Protein AF-A0A0G0V4A6-F1 (afdb_monomer_lite)

Structure (mmCIF, N/CA/C/O backbone):
data_AF-A0A0G0V4A6-F1
#
_entry.id   AF-A0A0G0V4A6-F1
#
loop_
_atom_site.group_PDB
_atom_site.id
_atom_site.type_symbol
_atom_site.label_atom_id
_atom_site.label_alt_id
_atom_site.label_comp_id
_atom_site.label_asym_id
_atom_site.label_entity_id
_atom_site.label_seq_id
_atom_site.pdbx_PDB_ins_code
_atom_site.Cartn_x
_atom_site.Cartn_y
_atom_site.Cartn_z
_atom_site.occupancy
_atom_site.B_iso_or_equiv
_atom_site.auth_seq_id
_atom_site.auth_comp_id
_atom_site.auth_asym_id
_atom_site.auth_atom_id
_atom_site.pdbx_PDB_model_num
ATOM 1 N N . GLN A 1 1 ? -23.632 9.878 6.472 1.00 77.62 1 GLN A N 1
ATOM 2 C CA . GLN A 1 1 ? -22.644 9.762 5.364 1.00 77.62 1 GLN A CA 1
ATOM 3 C C . GLN A 1 1 ? -22.533 8.281 5.083 1.00 77.62 1 GLN A C 1
ATOM 5 O O . GLN A 1 1 ? -22.072 7.576 5.971 1.00 77.62 1 GLN A O 1
ATOM 10 N N . MET A 1 2 ? -22.903 7.826 3.884 1.00 93.81 2 MET A N 1
ATOM 11 C CA . MET A 1 2 ? -23.127 6.405 3.566 1.00 93.81 2 MET A CA 1
ATOM 12 C C . MET A 1 2 ? -22.088 5.429 4.155 1.00 93.81 2 MET A C 1
ATOM 14 O O . MET A 1 2 ? -22.466 4.448 4.783 1.00 93.81 2 MET A O 1
ATOM 18 N N . ILE A 1 3 ? -20.786 5.721 4.037 1.00 92.88 3 ILE A N 1
ATOM 19 C CA . ILE A 1 3 ? -19.713 4.855 4.567 1.00 92.88 3 ILE A CA 1
ATOM 20 C C . ILE A 1 3 ? -19.726 4.778 6.102 1.00 92.88 3 ILE A C 1
ATOM 22 O O . ILE A 1 3 ? -19.586 3.700 6.671 1.00 92.88 3 ILE A O 1
ATOM 26 N N . LYS A 1 4 ? -19.906 5.911 6.793 1.00 90.38 4 LYS A N 1
ATOM 27 C CA . LYS A 1 4 ? -19.962 5.942 8.266 1.00 90.38 4 LYS A CA 1
ATOM 28 C C . LYS A 1 4 ? -21.190 5.198 8.781 1.00 90.38 4 LYS A C 1
ATOM 30 O O . LYS A 1 4 ? -21.104 4.518 9.802 1.00 90.38 4 LYS A O 1
ATOM 35 N N . ASP A 1 5 ? -22.301 5.324 8.064 1.00 93.81 5 ASP A N 1
ATOM 36 C CA . ASP A 1 5 ? -23.571 4.689 8.407 1.00 93.81 5 ASP A CA 1
ATOM 37 C C . ASP A 1 5 ? -23.449 3.163 8.219 1.00 93.81 5 ASP A C 1
ATOM 39 O O . ASP A 1 5 ? -23.772 2.401 9.131 1.00 93.81 5 ASP A O 1
ATOM 43 N N . PHE A 1 6 ? -22.839 2.723 7.109 1.00 94.06 6 PHE A N 1
ATOM 44 C CA . PHE A 1 6 ? -22.499 1.320 6.851 1.00 94.06 6 PHE A CA 1
ATOM 45 C C . PHE A 1 6 ? -21.597 0.733 7.945 1.00 94.06 6 PHE A C 1
ATOM 47 O O . PHE A 1 6 ? -21.997 -0.217 8.616 1.00 94.06 6 PHE A O 1
ATOM 54 N N . LEU A 1 7 ? -20.435 1.345 8.207 1.00 92.44 7 LEU A N 1
ATOM 55 C CA . LEU A 1 7 ? -19.495 0.870 9.232 1.00 92.44 7 LEU A CA 1
ATOM 56 C C . LEU A 1 7 ? -20.122 0.838 10.631 1.00 92.44 7 LEU A C 1
ATOM 58 O O . LEU A 1 7 ? -19.790 -0.022 11.445 1.00 92.44 7 LEU A O 1
ATOM 62 N N . SER A 1 8 ? -21.046 1.759 10.915 1.00 89.31 8 SER A N 1
ATOM 63 C CA . SER A 1 8 ? -21.784 1.777 12.179 1.00 89.31 8 SER A CA 1
ATOM 64 C C . SER A 1 8 ? -22.769 0.614 12.299 1.00 89.31 8 SER A C 1
ATOM 66 O O . SER A 1 8 ? -22.937 0.090 13.400 1.00 89.31 8 SER A O 1
ATOM 68 N N . SER A 1 9 ? -23.383 0.186 11.193 1.00 91.50 9 SER A N 1
ATOM 69 C CA . SER A 1 9 ? -24.283 -0.976 11.152 1.00 91.50 9 SER A CA 1
ATOM 70 C C . SER A 1 9 ? -23.546 -2.323 11.227 1.00 91.50 9 SER A C 1
ATOM 72 O O . SER A 1 9 ? -24.099 -3.305 11.717 1.00 91.50 9 SER A O 1
ATOM 74 N N . THR A 1 10 ? -22.271 -2.363 10.829 1.00 92.38 10 THR A N 1
ATOM 75 C CA . THR A 1 10 ? -21.436 -3.578 10.770 1.00 92.38 10 THR A CA 1
ATOM 76 C C . THR A 1 10 ? -20.334 -3.609 11.836 1.00 92.38 10 THR A C 1
ATOM 78 O O . THR A 1 10 ? -19.291 -4.235 11.647 1.00 92.38 10 THR A O 1
ATOM 81 N N . LYS A 1 11 ? -20.520 -2.930 12.979 1.00 86.44 11 LYS A N 1
ATOM 82 C CA . LYS A 1 11 ? -19.516 -2.890 14.068 1.00 86.44 11 LYS A CA 1
ATOM 83 C C . LYS A 1 11 ? -19.169 -4.259 14.655 1.00 86.44 11 LYS A C 1
ATOM 85 O O . LYS A 1 11 ? -18.125 -4.409 15.273 1.00 86.44 11 LYS A O 1
ATOM 90 N N . HIS A 1 12 ? -20.043 -5.246 14.484 1.00 91.62 12 HIS A N 1
ATOM 91 C CA . HIS A 1 12 ? -19.791 -6.618 14.914 1.00 91.62 12 HIS A CA 1
ATOM 92 C C . HIS A 1 12 ? -18.828 -7.369 13.974 1.00 91.62 12 HIS A C 1
ATOM 94 O O . HIS A 1 12 ? -18.283 -8.392 14.371 1.00 91.62 12 HIS A O 1
ATOM 100 N N . ASN A 1 13 ? -18.596 -6.867 12.754 1.00 94.06 13 ASN A N 1
ATOM 101 C CA . ASN A 1 13 ? -17.687 -7.462 11.767 1.00 94.06 13 ASN A CA 1
ATOM 102 C C . ASN A 1 13 ? -16.321 -6.768 11.738 1.00 94.06 13 ASN A C 1
ATOM 104 O O . ASN A 1 13 ? -15.323 -7.398 11.403 1.00 94.06 13 ASN A O 1
ATOM 108 N N . PHE A 1 14 ? -16.282 -5.470 12.053 1.00 91.38 14 PHE A N 1
ATOM 109 C CA . PHE A 1 14 ? -15.086 -4.646 11.909 1.00 91.38 14 PHE A CA 1
ATOM 110 C C . PHE A 1 14 ? -14.727 -3.936 13.210 1.00 91.38 14 PHE A C 1
ATOM 112 O O . PHE A 1 14 ? -15.541 -3.214 13.786 1.00 91.38 14 PHE A O 1
ATOM 119 N N . HIS A 1 15 ? -13.461 -4.055 13.605 1.00 88.06 15 HIS A N 1
ATOM 120 C CA . HIS A 1 15 ? -12.852 -3.184 14.601 1.00 88.06 15 HIS A CA 1
ATOM 121 C C . HIS A 1 15 ? -12.079 -2.067 13.892 1.00 88.06 15 HIS A C 1
ATOM 123 O O . HIS A 1 15 ? -11.127 -2.325 13.159 1.00 88.06 15 HIS A O 1
ATOM 129 N N . LEU A 1 16 ? -12.489 -0.817 14.106 1.00 89.69 16 LEU A N 1
ATOM 130 C CA . LEU A 1 16 ? -11.826 0.344 13.516 1.00 89.69 16 LEU A CA 1
ATOM 131 C C . LEU A 1 16 ? -10.744 0.874 14.455 1.00 89.69 16 LEU A C 1
ATOM 133 O O . LEU A 1 16 ? -11.019 1.204 15.609 1.00 89.69 16 LEU A O 1
ATOM 137 N N . TYR A 1 17 ? -9.528 1.021 13.936 1.00 86.69 17 TYR A N 1
ATOM 138 C CA . TYR A 1 17 ? -8.427 1.648 14.657 1.00 86.69 17 TYR A CA 1
ATOM 139 C C . TYR A 1 17 ? -8.453 3.165 14.475 1.00 86.69 17 TYR A C 1
ATOM 141 O O . TYR A 1 17 ? -8.736 3.682 13.393 1.00 86.69 17 TYR A O 1
ATOM 149 N N . ARG A 1 18 ? -8.138 3.895 15.548 1.00 88.56 18 ARG A N 1
ATOM 150 C CA . ARG A 1 18 ? -7.852 5.328 15.452 1.00 88.56 18 ARG A CA 1
ATOM 151 C C . ARG A 1 18 ? -6.447 5.480 14.892 1.00 88.56 18 ARG A C 1
ATOM 153 O O . ARG A 1 18 ? -5.485 5.145 15.573 1.00 88.56 18 ARG A O 1
ATOM 160 N N . PHE A 1 19 ? -6.358 5.970 13.666 1.00 89.56 19 PHE A N 1
ATOM 161 C CA . PHE A 1 19 ? -5.095 6.168 12.976 1.00 89.56 19 PHE A CA 1
ATOM 162 C C . PHE A 1 19 ? -4.703 7.654 13.013 1.00 89.56 19 PHE A C 1
ATOM 164 O O . PHE A 1 19 ? -5.575 8.501 12.777 1.00 89.56 19 PHE A O 1
ATOM 171 N N . PRO A 1 20 ? -3.451 8.002 13.360 1.00 91.56 20 PRO A N 1
ATOM 172 C CA . PRO A 1 20 ? -3.027 9.394 13.416 1.00 91.56 20 PRO A CA 1
ATOM 173 C C . PRO A 1 20 ? -3.004 10.036 12.019 1.00 91.56 20 PRO A C 1
ATOM 175 O O . PRO A 1 20 ? -2.723 9.365 11.023 1.00 91.56 20 PRO A O 1
ATOM 178 N N . PRO A 1 21 ? -3.312 11.340 11.912 1.00 94.50 21 PRO A N 1
ATOM 179 C CA . PRO A 1 21 ? -3.166 12.054 10.652 1.00 94.50 21 PRO A CA 1
ATOM 180 C C . PRO A 1 21 ? -1.679 12.195 10.292 1.00 94.50 21 PRO A C 1
ATOM 182 O O . PRO A 1 21 ? -0.848 12.369 11.178 1.00 94.50 21 PRO A O 1
ATOM 185 N N . TYR A 1 22 ? -1.369 12.185 8.992 1.00 92.31 22 TYR A N 1
ATOM 186 C CA . TYR A 1 22 ? -0.014 12.393 8.452 1.00 92.31 22 TYR A CA 1
ATOM 187 C C . TYR A 1 22 ? 1.049 11.383 8.912 1.00 92.31 22 TYR A C 1
ATOM 189 O O . TYR A 1 22 ? 2.220 11.739 8.955 1.00 92.31 22 TYR A O 1
ATOM 197 N N . ALA A 1 23 ? 0.653 10.144 9.212 1.00 91.94 23 ALA A N 1
ATOM 198 C CA . ALA A 1 23 ? 1.568 9.078 9.627 1.00 91.94 23 ALA A CA 1
ATOM 199 C C . ALA A 1 23 ? 1.617 7.910 8.614 1.00 91.94 23 ALA A C 1
ATOM 201 O O . ALA A 1 23 ? 1.202 6.793 8.941 1.00 91.94 23 ALA A O 1
ATOM 202 N N . PRO A 1 24 ? 2.025 8.136 7.348 1.00 91.88 24 PRO A N 1
ATOM 203 C CA . PRO A 1 24 ? 2.132 7.066 6.352 1.00 91.88 24 PRO A CA 1
ATOM 204 C C . PRO A 1 24 ? 3.118 5.963 6.764 1.00 91.88 24 PRO A C 1
ATOM 206 O O . PRO A 1 24 ? 2.894 4.801 6.445 1.00 91.88 24 PRO A O 1
ATOM 209 N N . GLU A 1 25 ? 4.158 6.298 7.525 1.00 90.00 25 GLU A N 1
ATOM 210 C CA . GLU A 1 25 ? 5.131 5.359 8.085 1.00 90.00 25 GLU A CA 1
ATOM 211 C C . GLU A 1 25 ? 4.495 4.339 9.036 1.00 90.00 25 GLU A C 1
ATOM 213 O O . GLU A 1 25 ? 4.971 3.211 9.144 1.00 90.00 25 GLU A O 1
ATOM 218 N N . GLU A 1 26 ? 3.377 4.689 9.668 1.00 90.69 26 GLU A N 1
ATOM 219 C CA . GLU A 1 26 ? 2.626 3.771 10.520 1.00 90.69 26 GLU A CA 1
ATOM 220 C C . GLU A 1 26 ? 1.596 2.958 9.724 1.00 90.69 26 GLU A C 1
ATOM 222 O O . GLU A 1 26 ? 0.968 2.062 10.281 1.00 90.69 26 GLU A O 1
ATOM 227 N N . ASN A 1 27 ? 1.383 3.232 8.431 1.00 91.56 27 ASN A N 1
ATOM 228 C CA . ASN A 1 27 ? 0.430 2.493 7.607 1.00 91.56 27 ASN A CA 1
ATOM 229 C C . ASN A 1 27 ? 1.172 1.385 6.842 1.00 91.56 27 ASN A C 1
ATOM 231 O O . ASN A 1 27 ? 1.831 1.687 5.848 1.00 91.56 27 ASN A O 1
ATOM 235 N N . PRO A 1 28 ? 1.038 0.097 7.222 1.00 91.75 28 PRO A N 1
ATOM 236 C CA . PRO A 1 28 ? 1.778 -0.997 6.583 1.00 91.75 28 PRO A CA 1
ATOM 237 C C . PRO A 1 28 ? 1.537 -1.074 5.073 1.00 91.75 28 PRO A C 1
ATOM 239 O O . PRO A 1 28 ? 2.409 -1.504 4.322 1.00 91.75 28 PRO A O 1
ATOM 242 N N . GLN A 1 29 ? 0.367 -0.627 4.612 1.00 94.25 29 GLN A N 1
ATOM 243 C CA . GLN A 1 29 ? 0.035 -0.630 3.198 1.00 94.25 29 GLN A CA 1
ATOM 244 C C . GLN A 1 29 ? 0.937 0.313 2.379 1.00 94.25 29 GLN A C 1
ATOM 246 O O . GLN A 1 29 ? 1.280 -0.023 1.248 1.00 94.25 29 GLN A O 1
ATOM 251 N N . GLU A 1 30 ? 1.365 1.453 2.931 1.00 95.19 30 GLU A N 1
ATOM 252 C CA . GLU A 1 30 ? 2.266 2.386 2.233 1.00 95.19 30 GLU A CA 1
ATOM 253 C C . GLU A 1 30 ? 3.642 1.757 1.973 1.00 95.19 30 GLU A C 1
ATOM 255 O O . GLU A 1 30 ? 4.198 1.921 0.887 1.00 95.19 30 GLU A O 1
ATOM 260 N N . HIS A 1 31 ? 4.149 0.949 2.911 1.00 93.25 31 HIS A N 1
ATOM 261 C CA . HIS A 1 31 ? 5.410 0.206 2.755 1.00 93.25 31 HIS A CA 1
ATOM 262 C C . HIS A 1 31 ? 5.331 -0.826 1.628 1.00 93.25 31 HIS A C 1
ATOM 264 O O . HIS A 1 31 ? 6.261 -0.962 0.831 1.00 93.25 31 HIS A O 1
ATOM 270 N N . VAL A 1 32 ? 4.198 -1.528 1.518 1.00 96.00 32 VAL A N 1
ATOM 271 C CA . VAL A 1 32 ? 3.945 -2.469 0.415 1.00 96.00 32 VAL A CA 1
ATOM 272 C C . VAL A 1 32 ? 3.965 -1.732 -0.927 1.00 96.00 32 VAL A C 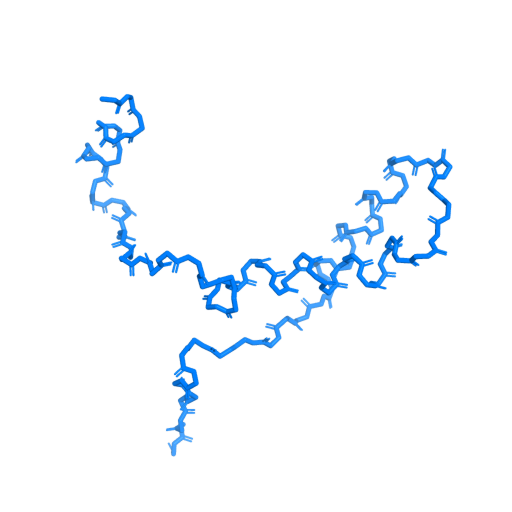1
ATOM 274 O O . VAL A 1 32 ? 4.614 -2.187 -1.873 1.00 96.00 32 VAL A O 1
ATOM 277 N N . TRP A 1 33 ? 3.312 -0.567 -1.012 1.00 95.19 33 TRP A N 1
ATOM 278 C CA . TRP A 1 33 ? 3.306 0.252 -2.226 1.00 95.19 33 TRP A CA 1
ATOM 279 C C . TRP A 1 33 ? 4.688 0.789 -2.588 1.00 95.19 33 TRP A C 1
ATOM 281 O O . TRP A 1 33 ? 5.063 0.781 -3.761 1.00 95.19 33 TRP A O 1
ATOM 291 N N . GLU A 1 34 ? 5.455 1.253 -1.606 1.00 95.06 34 GLU A N 1
ATOM 292 C CA . GLU A 1 34 ? 6.818 1.729 -1.818 1.00 95.06 34 GLU A CA 1
ATOM 293 C C . GLU A 1 34 ? 7.740 0.623 -2.326 1.00 95.06 34 GLU A C 1
ATOM 295 O O . 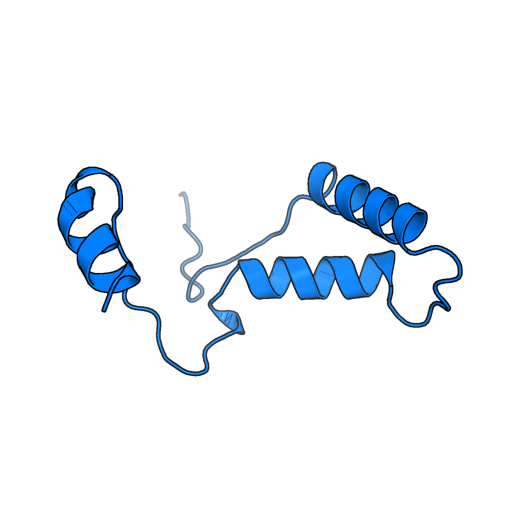GLU A 1 34 ? 8.459 0.826 -3.312 1.00 95.06 34 GLU A O 1
ATOM 300 N N . SER A 1 35 ? 7.674 -0.552 -1.704 1.00 95.69 35 SER A N 1
ATOM 301 C CA . SER A 1 35 ? 8.464 -1.716 -2.091 1.00 95.69 35 SER A CA 1
ATOM 302 C C . SER A 1 35 ? 8.106 -2.185 -3.501 1.00 95.69 35 SER A C 1
ATOM 304 O O . SER A 1 35 ? 8.975 -2.306 -4.367 1.00 95.69 35 SER A O 1
ATOM 306 N N . GLY A 1 36 ? 6.812 -2.335 -3.792 1.00 95.75 36 GLY A N 1
ATOM 307 C CA . GLY A 1 36 ? 6.374 -2.781 -5.107 1.00 95.75 36 GLY A CA 1
ATOM 308 C C . GLY A 1 36 ? 6.652 -1.762 -6.216 1.00 95.75 36 GLY A C 1
ATOM 309 O O . GLY A 1 36 ? 7.090 -2.150 -7.297 1.00 95.75 36 GLY A O 1
ATOM 310 N N . ARG A 1 37 ? 6.524 -0.455 -5.951 1.00 95.00 37 ARG A N 1
ATOM 311 C CA . ARG A 1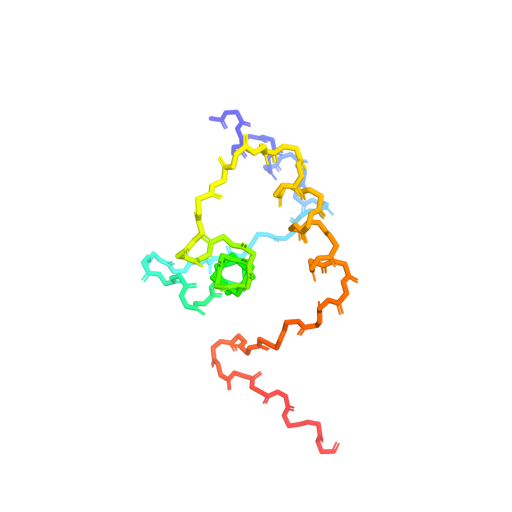 37 ? 6.984 0.586 -6.887 1.00 95.00 37 ARG A CA 1
ATOM 312 C C . ARG A 1 37 ? 8.483 0.468 -7.146 1.00 95.00 37 ARG A C 1
ATOM 314 O O . ARG A 1 37 ? 8.891 0.460 -8.304 1.00 95.00 37 ARG A O 1
ATOM 321 N N . SER A 1 38 ? 9.289 0.366 -6.090 1.00 95.31 38 SER A N 1
ATOM 322 C CA . SER A 1 38 ? 10.752 0.261 -6.187 1.00 95.31 38 SER A CA 1
ATOM 323 C C . SER A 1 38 ? 11.197 -0.952 -7.008 1.00 95.31 38 SER A C 1
ATOM 325 O O . SER A 1 38 ? 12.162 -0.858 -7.762 1.00 95.31 38 SER A O 1
ATOM 327 N N . HIS A 1 39 ? 10.475 -2.070 -6.910 1.00 94.25 39 HIS A N 1
ATOM 328 C CA . HIS A 1 39 ? 10.829 -3.314 -7.590 1.00 94.25 39 HIS A CA 1
ATOM 329 C C . HIS A 1 39 ? 10.297 -3.395 -9.032 1.00 94.25 39 HIS A C 1
ATOM 331 O O . HIS A 1 39 ? 10.997 -3.807 -9.965 1.00 94.25 39 HIS A O 1
ATOM 337 N N . VAL A 1 40 ? 9.045 -2.984 -9.232 1.00 93.31 40 VAL A N 1
ATOM 338 C CA . VAL A 1 40 ? 8.313 -3.259 -10.472 1.00 93.31 40 VAL A CA 1
ATOM 339 C C . VAL A 1 40 ? 8.407 -2.091 -11.439 1.00 93.31 40 VAL A C 1
ATOM 341 O O . VAL A 1 40 ? 8.767 -2.306 -12.594 1.00 93.31 40 VAL A O 1
ATOM 344 N N . SER A 1 41 ? 8.165 -0.860 -10.986 1.00 90.88 41 SER A N 1
ATOM 345 C CA . SER A 1 41 ? 7.955 0.295 -11.873 1.00 90.88 41 SER A CA 1
ATOM 346 C C . SER A 1 41 ? 9.005 1.405 -11.770 1.00 90.88 41 SER A C 1
ATOM 348 O O . SER A 1 41 ? 9.007 2.318 -12.597 1.00 90.88 41 SER A O 1
ATOM 350 N N . HIS A 1 42 ? 9.918 1.354 -10.798 1.00 92.62 42 HIS A N 1
ATOM 351 C CA . HIS A 1 42 ? 10.912 2.408 -10.597 1.00 92.62 42 HIS A CA 1
ATOM 352 C C . HIS A 1 42 ? 11.900 2.508 -11.767 1.00 92.62 42 HIS A C 1
ATOM 354 O O . HIS A 1 42 ? 12.548 1.528 -12.128 1.00 92.62 42 HIS A O 1
ATOM 360 N N . ASN A 1 43 ? 12.023 3.711 -12.342 1.00 88.81 43 ASN A N 1
ATOM 361 C CA . ASN A 1 43 ? 12.891 4.036 -13.483 1.00 88.81 43 ASN A CA 1
ATOM 362 C C . ASN A 1 43 ? 12.708 3.128 -14.711 1.00 88.81 43 ASN A C 1
ATOM 364 O O . ASN A 1 43 ? 13.656 2.891 -15.460 1.00 88.81 43 ASN A O 1
ATOM 368 N N . LYS A 1 44 ? 11.486 2.636 -14.938 1.00 90.31 44 LYS A N 1
ATOM 369 C CA . LYS A 1 44 ? 11.142 1.845 -16.124 1.00 90.31 44 LYS A CA 1
ATOM 370 C C . LYS A 1 44 ? 10.088 2.560 -16.959 1.00 90.31 44 LYS A C 1
ATOM 372 O O . LYS A 1 44 ? 9.150 3.152 -16.429 1.00 90.31 44 LYS A O 1
ATOM 377 N N . PHE A 1 45 ? 10.230 2.474 -18.277 1.00 93.88 45 PHE A N 1
ATOM 378 C CA . PHE A 1 45 ? 9.163 2.836 -19.202 1.00 93.88 45 PHE A CA 1
ATOM 379 C C . PHE A 1 45 ? 8.173 1.669 -19.293 1.00 93.88 45 PHE A C 1
ATOM 381 O O . PHE A 1 45 ? 8.567 0.543 -19.593 1.00 93.88 45 PHE A O 1
ATOM 388 N N . ILE A 1 46 ? 6.899 1.923 -18.990 1.00 94.19 46 ILE A N 1
ATOM 389 C CA . ILE A 1 46 ? 5.848 0.901 -19.014 1.00 94.19 46 ILE A CA 1
ATOM 390 C C . ILE A 1 46 ? 5.157 0.952 -20.374 1.00 94.19 46 ILE A C 1
ATOM 392 O O . ILE A 1 46 ? 4.298 1.794 -20.617 1.00 94.19 46 ILE A O 1
ATOM 396 N N . GLU A 1 47 ? 5.533 0.031 -21.255 1.00 94.69 47 GLU A N 1
ATOM 397 C CA . GLU A 1 47 ? 4.933 -0.102 -22.590 1.00 94.69 47 GLU A CA 1
ATOM 398 C C . GLU A 1 47 ? 3.571 -0.805 -22.556 1.00 94.69 47 GLU A C 1
ATOM 400 O O . GLU A 1 47 ? 2.705 -0.542 -23.387 1.00 94.69 47 GLU A O 1
ATOM 405 N N . ASN A 1 48 ? 3.380 -1.706 -21.589 1.00 96.31 48 ASN A N 1
ATOM 406 C CA . ASN A 1 48 ? 2.167 -2.493 -21.426 1.00 96.31 48 ASN A CA 1
ATOM 407 C C . ASN A 1 48 ? 1.772 -2.531 -19.945 1.00 96.31 48 ASN A C 1
ATOM 409 O O . ASN A 1 48 ? 2.488 -3.088 -19.108 1.00 96.31 48 ASN A O 1
ATOM 413 N N . ILE A 1 49 ? 0.619 -1.936 -19.639 1.00 95.69 49 ILE A N 1
ATOM 414 C CA . ILE A 1 49 ? 0.110 -1.825 -18.273 1.00 95.69 49 ILE A CA 1
ATOM 415 C C . ILE A 1 49 ? -0.337 -3.171 -17.698 1.00 95.69 49 ILE A C 1
ATOM 417 O O . ILE A 1 49 ? -0.150 -3.403 -16.505 1.00 95.69 49 ILE A O 1
ATOM 421 N N . ASP A 1 50 ? -0.857 -4.079 -18.524 1.00 97.81 50 ASP A N 1
ATOM 422 C CA . ASP A 1 50 ? -1.291 -5.403 -18.078 1.00 97.81 50 ASP A CA 1
ATOM 423 C C . ASP A 1 50 ? -0.083 -6.223 -17.634 1.00 97.81 50 ASP A C 1
ATOM 425 O O . ASP A 1 50 ? -0.094 -6.823 -16.562 1.00 97.81 50 ASP A O 1
ATOM 429 N N . LYS A 1 51 ? 1.010 -6.165 -18.405 1.00 95.94 51 LYS A N 1
ATOM 430 C CA . LYS A 1 51 ?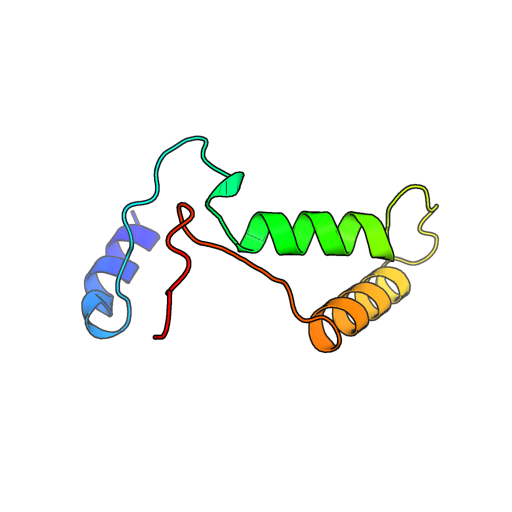 2.267 -6.828 -18.046 1.00 95.94 51 LYS A CA 1
ATOM 431 C C . LYS A 1 51 ? 2.825 -6.294 -16.725 1.00 95.94 51 LYS A C 1
ATOM 433 O O . LYS A 1 51 ? 3.121 -7.085 -15.836 1.00 95.94 51 LYS A O 1
ATOM 438 N N . ALA A 1 52 ? 2.920 -4.971 -16.576 1.00 95.75 52 ALA A N 1
ATOM 439 C CA . ALA A 1 52 ? 3.393 -4.359 -15.333 1.00 95.75 52 ALA A CA 1
ATOM 440 C C . ALA A 1 52 ? 2.486 -4.701 -14.136 1.00 95.75 52 ALA A C 1
ATOM 442 O O . ALA A 1 52 ? 2.970 -4.881 -13.021 1.00 95.75 52 ALA A O 1
ATOM 443 N N . SER A 1 53 ? 1.177 -4.829 -14.366 1.00 96.75 53 SER A N 1
ATOM 444 C CA . SER A 1 53 ? 0.218 -5.227 -13.333 1.00 96.75 53 SER A CA 1
ATOM 445 C C . SER A 1 53 ? 0.394 -6.691 -12.926 1.00 96.75 53 SER A C 1
ATOM 447 O O . SER A 1 53 ? 0.381 -6.988 -11.734 1.00 96.75 53 SER A O 1
ATOM 449 N N . CYS A 1 54 ? 0.613 -7.599 -13.883 1.00 97.81 54 CYS A N 1
ATOM 450 C CA . CYS A 1 54 ? 0.927 -9.000 -13.597 1.00 97.81 54 CYS A CA 1
ATOM 451 C C . CYS A 1 54 ? 2.224 -9.130 -12.790 1.00 97.81 54 CYS A C 1
ATOM 453 O O . CYS A 1 54 ? 2.216 -9.776 -11.746 1.00 97.81 54 CYS A O 1
ATOM 455 N N . GLU A 1 55 ? 3.299 -8.453 -13.208 1.00 96.50 55 GLU A N 1
ATOM 456 C CA . GLU A 1 55 ? 4.576 -8.429 -12.476 1.00 96.50 55 GLU A CA 1
ATOM 457 C C . GLU A 1 55 ? 4.399 -7.890 -11.047 1.00 96.50 55 GLU A C 1
ATOM 459 O O . GLU A 1 55 ? 4.980 -8.410 -10.094 1.00 96.50 55 GLU A O 1
ATOM 464 N N . PHE A 1 56 ? 3.553 -6.870 -10.873 1.00 97.06 56 PHE A N 1
ATOM 465 C CA . PHE A 1 56 ? 3.225 -6.338 -9.555 1.00 97.06 56 PHE A CA 1
ATOM 466 C C . PHE A 1 56 ? 2.482 -7.350 -8.681 1.00 97.06 56 PHE A C 1
ATOM 468 O O . PHE A 1 56 ? 2.851 -7.545 -7.525 1.00 97.06 56 PHE A O 1
ATOM 475 N N . VAL A 1 57 ? 1.477 -8.038 -9.224 1.00 97.88 57 VAL A N 1
ATOM 476 C CA . VAL A 1 57 ? 0.746 -9.093 -8.505 1.00 97.88 57 VAL A CA 1
ATOM 477 C C . VAL A 1 57 ? 1.668 -10.258 -8.136 1.00 97.88 57 VAL A C 1
ATOM 479 O O . VAL A 1 57 ? 1.599 -10.761 -7.015 1.00 97.88 57 VAL A O 1
ATOM 482 N N . GLU A 1 58 ? 2.554 -10.674 -9.040 1.00 98.06 58 GLU A N 1
ATOM 483 C CA . GLU A 1 58 ? 3.558 -11.710 -8.772 1.00 98.06 58 GLU A CA 1
ATOM 484 C C . GLU A 1 58 ? 4.499 -11.304 -7.634 1.00 98.06 58 GLU A C 1
ATOM 486 O O . GLU A 1 58 ? 4.732 -12.093 -6.714 1.00 98.06 58 GLU A O 1
ATOM 491 N N . PHE A 1 59 ? 4.986 -10.060 -7.644 1.00 97.44 59 PHE A N 1
ATOM 492 C CA . PHE A 1 59 ? 5.813 -9.518 -6.569 1.00 97.44 59 PHE A CA 1
ATOM 493 C C . PHE A 1 59 ? 5.078 -9.522 -5.222 1.00 97.44 59 PHE A C 1
ATOM 495 O O . PHE A 1 59 ? 5.626 -10.003 -4.231 1.00 97.44 59 PHE A O 1
ATOM 502 N N . LEU A 1 60 ? 3.825 -9.057 -5.180 1.00 97.00 60 LEU A N 1
ATOM 503 C CA . LEU A 1 60 ? 3.020 -9.057 -3.954 1.00 97.00 60 LEU A CA 1
ATOM 504 C C . LEU A 1 60 ? 2.800 -10.468 -3.391 1.00 97.00 60 LEU A C 1
ATOM 506 O O . LEU A 1 60 ? 2.878 -10.660 -2.181 1.00 97.00 60 LEU A O 1
ATOM 510 N N . ASN A 1 61 ? 2.541 -11.452 -4.255 1.00 97.38 61 ASN A N 1
ATOM 511 C CA . ASN A 1 61 ? 2.262 -12.828 -3.837 1.00 97.38 61 ASN A CA 1
ATOM 512 C C . ASN A 1 61 ? 3.513 -13.599 -3.389 1.00 97.38 61 ASN A C 1
ATOM 514 O O . ASN A 1 61 ? 3.390 -14.600 -2.686 1.00 97.38 61 ASN A O 1
ATOM 518 N N . SER A 1 62 ? 4.704 -13.167 -3.809 1.00 97.12 62 SER A N 1
ATOM 519 C CA . SER A 1 62 ? 5.976 -13.845 -3.518 1.00 97.12 62 SER A CA 1
ATOM 520 C C . SER A 1 62 ? 6.813 -13.161 -2.436 1.00 97.12 62 SER A C 1
ATOM 522 O O . SER A 1 62 ? 7.790 -13.744 -1.964 1.00 97.12 62 SER A O 1
ATOM 524 N N . THR A 1 63 ? 6.435 -11.953 -2.017 1.00 96.94 63 THR A N 1
ATOM 525 C CA . THR A 1 63 ? 7.229 -11.134 -1.097 1.00 96.94 63 THR A CA 1
ATOM 526 C C . THR A 1 63 ? 6.614 -11.104 0.295 1.00 96.94 63 THR A C 1
ATOM 528 O O . THR A 1 63 ? 5.441 -10.784 0.473 1.00 96.94 63 THR A O 1
ATOM 531 N N . PHE A 1 64 ? 7.435 -11.382 1.308 1.00 95.00 64 PHE A N 1
ATOM 532 C CA . PHE A 1 64 ? 7.095 -11.080 2.693 1.00 95.00 64 PHE A CA 1
ATOM 533 C C . PHE A 1 64 ? 7.556 -9.658 3.030 1.00 95.00 64 PHE A C 1
ATOM 535 O O . PHE A 1 64 ? 8.736 -9.338 2.890 1.00 95.00 64 PHE A O 1
ATOM 542 N N . PHE A 1 65 ? 6.630 -8.803 3.466 1.00 92.50 65 PHE A N 1
ATOM 543 C CA . PHE A 1 65 ? 6.913 -7.409 3.806 1.00 92.50 65 PHE A CA 1
ATOM 544 C C . PHE A 1 65 ? 7.097 -7.27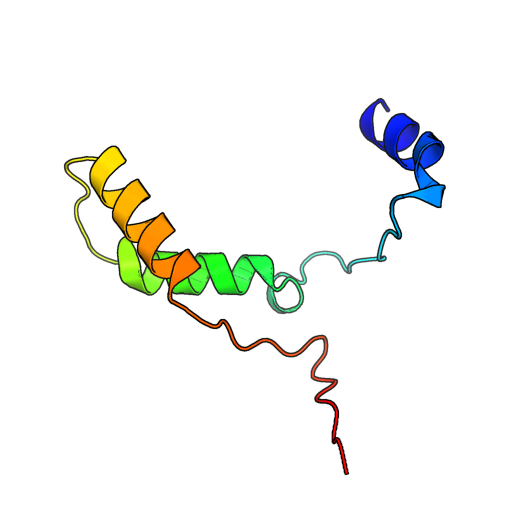6 5.317 1.00 92.50 65 PHE A C 1
ATOM 546 O O . PHE A 1 65 ? 6.136 -7.382 6.080 1.00 92.50 65 PHE A O 1
ATOM 553 N N . GLU A 1 66 ? 8.335 -7.054 5.756 1.00 89.00 66 GLU A N 1
ATOM 554 C CA . GLU A 1 66 ? 8.610 -6.787 7.166 1.00 89.00 66 GLU A CA 1
ATOM 555 C C . GLU A 1 66 ? 7.989 -5.455 7.593 1.00 89.00 66 GLU A C 1
ATOM 557 O O . GLU A 1 66 ? 8.144 -4.433 6.928 1.00 89.00 66 GLU A O 1
ATOM 562 N N . TYR A 1 67 ? 7.294 -5.463 8.728 1.00 86.62 67 TYR A N 1
ATOM 563 C CA . TYR A 1 67 ? 6.638 -4.280 9.264 1.00 86.62 67 TYR A CA 1
ATOM 564 C C . TYR A 1 67 ? 6.636 -4.302 10.793 1.00 86.62 67 TYR A C 1
ATOM 566 O O . TYR A 1 67 ? 6.444 -5.348 11.418 1.00 86.62 67 TYR A O 1
ATOM 574 N N . LYS A 1 68 ? 6.837 -3.129 11.401 1.00 82.38 68 LYS A N 1
ATOM 575 C CA . LYS A 1 68 ? 6.788 -2.924 12.852 1.00 82.38 68 LYS A CA 1
ATOM 576 C C . LYS A 1 68 ? 5.854 -1.761 13.155 1.00 82.38 68 LYS A C 1
ATOM 578 O O . LYS A 1 68 ? 6.189 -0.619 12.874 1.00 82.38 68 LYS A O 1
ATOM 583 N N . PHE A 1 69 ? 4.713 -2.052 13.768 1.00 77.50 69 PHE A N 1
ATOM 584 C CA . PHE A 1 69 ? 3.762 -1.028 14.199 1.00 77.50 69 PHE A CA 1
ATOM 585 C C . PHE A 1 69 ? 4.328 -0.244 15.386 1.00 77.50 69 PHE A C 1
ATOM 587 O O . PHE A 1 69 ? 4.617 -0.856 16.416 1.00 77.50 69 PHE A O 1
ATOM 594 N N . PHE A 1 70 ? 4.511 1.076 15.265 1.00 77.25 70 PHE A N 1
ATOM 595 C CA . PHE 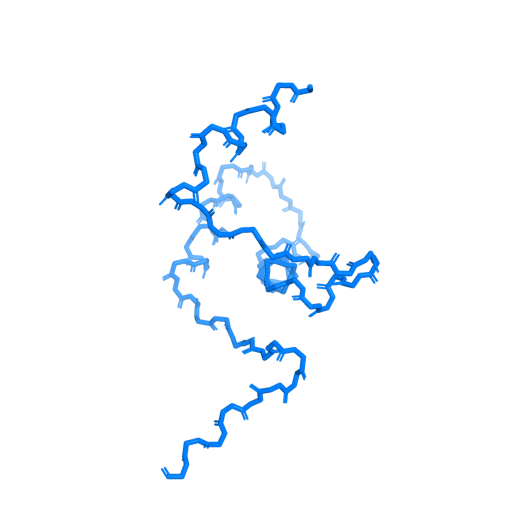A 1 70 ? 5.038 1.951 16.323 1.00 77.25 70 PHE A CA 1
ATOM 596 C C . PHE A 1 70 ? 6.316 1.441 17.018 1.00 77.25 70 PHE A C 1
ATOM 598 O O . PHE A 1 70 ? 6.504 1.644 18.219 1.00 77.25 70 PHE A O 1
ATOM 605 N N . ASN A 1 71 ? 7.193 0.724 16.304 1.00 65.56 71 ASN A N 1
ATOM 606 C CA . ASN A 1 71 ? 8.362 0.049 16.891 1.00 65.56 71 ASN A CA 1
ATOM 607 C C . ASN A 1 71 ? 8.046 -0.894 18.073 1.00 65.56 71 ASN A C 1
ATOM 609 O O . ASN A 1 71 ? 8.948 -1.272 18.824 1.00 65.56 71 ASN A O 1
ATOM 613 N N . LEU A 1 72 ? 6.798 -1.345 18.212 1.00 60.56 72 LEU A N 1
ATOM 614 C CA . LEU A 1 72 ? 6.395 -2.405 19.132 1.00 60.56 72 LEU A CA 1
ATOM 615 C C . LEU A 1 72 ? 6.817 -3.753 18.536 1.00 60.56 72 LEU A C 1
ATOM 617 O O . LEU A 1 72 ? 6.002 -4.576 18.128 1.00 60.56 72 LEU A O 1
ATOM 621 N N . GLY A 1 73 ? 8.129 -3.964 18.435 1.00 50.41 73 GLY A N 1
ATOM 622 C CA . GLY A 1 73 ? 8.683 -5.281 18.173 1.00 50.41 73 GLY A CA 1
ATOM 623 C C . GLY A 1 73 ? 8.339 -6.176 19.354 1.00 50.41 73 GLY A C 1
ATOM 624 O O . GLY A 1 73 ? 8.761 -5.908 20.478 1.00 50.41 73 GLY A O 1
ATOM 625 N N . VAL A 1 74 ? 7.552 -7.222 19.113 1.00 46.59 74 VAL A N 1
ATOM 626 C CA . VAL A 1 74 ? 7.316 -8.253 20.120 1.00 46.59 74 VAL A CA 1
ATOM 627 C C . VAL A 1 74 ? 8.669 -8.911 20.399 1.00 46.59 74 VAL A C 1
ATOM 629 O O . VAL A 1 74 ? 9.169 -9.679 19.582 1.00 46.59 74 VAL A O 1
ATOM 632 N N . ASN A 1 75 ? 9.284 -8.595 21.541 1.00 38.69 75 ASN A N 1
ATOM 633 C CA . ASN A 1 75 ? 10.248 -9.498 22.156 1.00 38.69 75 ASN A CA 1
ATOM 634 C C . ASN A 1 75 ? 9.433 -10.706 22.621 1.00 38.69 75 ASN A C 1
ATOM 636 O O . ASN A 1 75 ? 8.857 -10.696 23.708 1.00 38.69 75 ASN A O 1
ATOM 640 N N . LEU A 1 76 ? 9.319 -11.716 21.762 1.00 39.38 76 LEU A N 1
ATOM 641 C CA . LEU A 1 76 ? 8.976 -13.053 22.219 1.00 39.38 76 LEU A CA 1
ATOM 642 C C . LEU A 1 76 ? 10.247 -13.604 22.871 1.00 39.38 76 LEU A C 1
ATOM 644 O O . LEU A 1 76 ? 11.147 -14.075 22.178 1.00 39.38 76 LEU A O 1
ATOM 648 N N . ALA A 1 77 ? 10.343 -13.405 24.188 1.00 35.81 77 ALA A N 1
ATOM 649 C CA . ALA A 1 77 ? 11.222 -14.186 25.050 1.00 35.81 77 ALA A CA 1
ATOM 650 C C . ALA A 1 77 ? 10.769 -15.652 25.077 1.00 35.81 77 ALA A C 1
ATOM 652 O O . ALA A 1 77 ? 9.541 -15.885 24.968 1.00 35.81 77 ALA A O 1
#

Sequence (77 aa):
QMIKDFLSSTKHNFHLYRFPPYAPEENPQEHVWESGRSHVSHNKFIENIDKASCEFVEFLNSTFFEYKFFNLGVNLA

pLDDT: mean 88.48, std 13.84, range [35.81, 98.06]

Secondary structure (DSSP, 8-state):
-HHHHHHHHTTTT-PPP-PPTT-GGG-HHHHHHHHHIIIIITT---S-HHHHHHHHHHHHHH------GGG------

Foldseek 3Di:
DVVVVVCVVVVVPDDDDDDDPPPCLQVLVSQLVVVLCVPQPPPDDPPDPVVSVVVSVVCSVPDDGDHDHVVPDPPPD

Radius of gyration: 17.34 Å; chains: 1; bounding box: 37×27×48 Å